Protein AF-A0A9W4WU85-F1 (afdb_monomer_lite)

Structure (mmCIF, N/CA/C/O backbone):
data_AF-A0A9W4WU85-F1
#
_entry.id   AF-A0A9W4WU85-F1
#
loop_
_atom_site.group_PDB
_atom_site.id
_atom_site.type_symbol
_atom_site.label_atom_id
_atom_site.label_alt_id
_atom_site.label_comp_id
_atom_site.label_asym_id
_atom_site.label_entity_id
_atom_site.label_seq_id
_atom_site.pdbx_PDB_ins_code
_atom_site.Cartn_x
_atom_site.Cartn_y
_atom_site.Cartn_z
_atom_site.occupancy
_atom_site.B_iso_or_equiv
_atom_site.auth_seq_id
_atom_site.auth_comp_id
_atom_site.auth_asym_id
_atom_site.auth_atom_id
_atom_site.pdbx_PDB_model_num
ATOM 1 N N . ALA A 1 1 ? 10.530 17.364 15.185 1.00 47.12 1 ALA A N 1
ATOM 2 C CA . ALA A 1 1 ? 10.092 16.018 14.759 1.00 47.12 1 ALA A CA 1
ATOM 3 C C . ALA A 1 1 ? 11.327 15.221 14.353 1.00 47.12 1 ALA A C 1
ATOM 5 O O . ALA A 1 1 ? 12.151 15.758 13.623 1.00 47.12 1 ALA A O 1
ATOM 6 N N . ASN A 1 2 ? 11.521 14.012 14.888 1.00 51.66 2 ASN A N 1
ATOM 7 C CA . ASN A 1 2 ? 12.749 13.235 14.684 1.00 51.66 2 ASN A CA 1
ATOM 8 C C . ASN A 1 2 ? 12.618 12.361 13.423 1.00 51.66 2 ASN A C 1
ATOM 10 O O . ASN A 1 2 ? 12.302 11.177 13.501 1.00 51.66 2 ASN A O 1
ATOM 14 N N . TYR A 1 3 ? 12.799 12.981 12.253 1.00 55.59 3 TYR A N 1
ATOM 15 C CA . TYR A 1 3 ? 12.661 12.345 10.934 1.00 55.59 3 TYR A CA 1
ATOM 16 C C . TYR A 1 3 ? 13.598 11.140 10.727 1.00 55.59 3 TYR A C 1
ATOM 18 O O . TYR A 1 3 ? 13.281 10.247 9.944 1.00 55.59 3 TYR A O 1
ATOM 26 N N . GLY A 1 4 ? 14.726 11.087 11.446 1.00 61.81 4 GLY A N 1
ATOM 27 C CA . GLY A 1 4 ? 15.722 10.020 11.310 1.00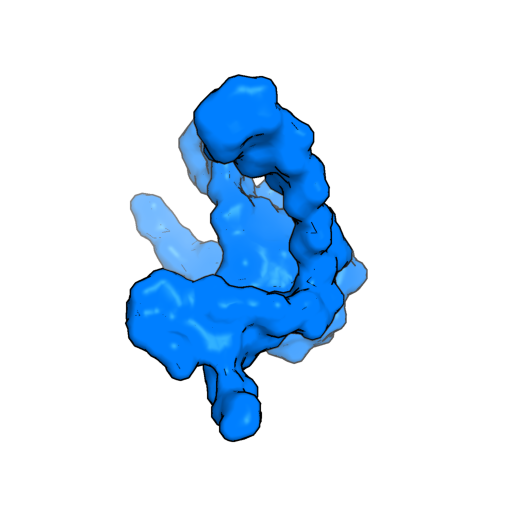 61.81 4 GLY A CA 1
ATOM 28 C C . GLY A 1 4 ? 15.213 8.640 11.729 1.00 61.81 4 GLY A C 1
ATOM 29 O O . GLY A 1 4 ? 15.499 7.661 11.047 1.00 61.81 4 GLY A O 1
ATOM 30 N N . ALA A 1 5 ? 14.411 8.561 12.796 1.00 63.44 5 ALA A N 1
ATOM 31 C CA . ALA A 1 5 ? 13.862 7.290 13.274 1.00 63.44 5 ALA A CA 1
ATOM 32 C C . ALA A 1 5 ? 12.857 6.696 12.271 1.00 63.44 5 ALA A C 1
ATOM 34 O O . ALA A 1 5 ? 12.966 5.533 11.900 1.00 63.44 5 ALA A O 1
ATOM 35 N N . PHE A 1 6 ? 11.954 7.528 11.738 1.00 65.56 6 PHE A N 1
ATOM 36 C CA . PHE A 1 6 ? 10.978 7.109 10.728 1.00 65.56 6 PHE A CA 1
ATOM 37 C C . PHE A 1 6 ? 11.646 6.575 9.453 1.00 65.56 6 PHE A C 1
ATOM 39 O O . PHE A 1 6 ? 11.281 5.507 8.967 1.00 65.56 6 PHE A O 1
ATOM 46 N N . LEU A 1 7 ? 12.644 7.290 8.920 1.00 67.62 7 LEU A N 1
ATOM 47 C CA . LEU A 1 7 ? 13.349 6.859 7.709 1.00 67.62 7 LEU A CA 1
ATOM 48 C C . LEU A 1 7 ? 14.117 5.553 7.927 1.00 67.62 7 LEU A C 1
ATOM 50 O O . LEU A 1 7 ? 14.147 4.707 7.036 1.00 67.62 7 LEU A O 1
ATOM 54 N N . GLN A 1 8 ? 14.706 5.365 9.108 1.00 68.69 8 GLN A N 1
ATOM 55 C CA . GLN A 1 8 ? 15.420 4.139 9.448 1.00 68.69 8 GLN A CA 1
ATOM 56 C C . GLN A 1 8 ? 14.475 2.936 9.565 1.00 68.69 8 GLN A C 1
ATOM 58 O O . GLN A 1 8 ? 14.786 1.861 9.045 1.00 68.69 8 GLN A O 1
ATOM 63 N N . ASP A 1 9 ? 13.318 3.120 10.200 1.00 66.75 9 ASP A N 1
ATOM 64 C CA . ASP A 1 9 ? 12.302 2.076 10.345 1.00 66.75 9 ASP A CA 1
ATOM 65 C C . ASP A 1 9 ? 11.670 1.712 8.996 1.00 66.75 9 ASP A C 1
ATOM 67 O O . ASP A 1 9 ? 11.525 0.530 8.678 1.00 66.75 9 ASP A O 1
ATOM 71 N N . LEU A 1 10 ? 11.393 2.716 8.158 1.00 68.12 10 LEU A N 1
ATOM 72 C CA . LEU A 1 10 ? 10.908 2.524 6.793 1.00 68.12 10 LEU A CA 1
ATOM 73 C C . LEU A 1 10 ? 11.931 1.770 5.931 1.00 68.12 10 LEU A C 1
ATOM 75 O O . LEU A 1 10 ? 11.575 0.818 5.238 1.00 68.12 10 LEU A O 1
ATOM 79 N N . TYR A 1 11 ? 13.209 2.153 6.004 1.00 69.31 11 TYR A N 1
ATOM 80 C CA . TYR A 1 11 ? 14.292 1.500 5.265 1.00 69.31 11 T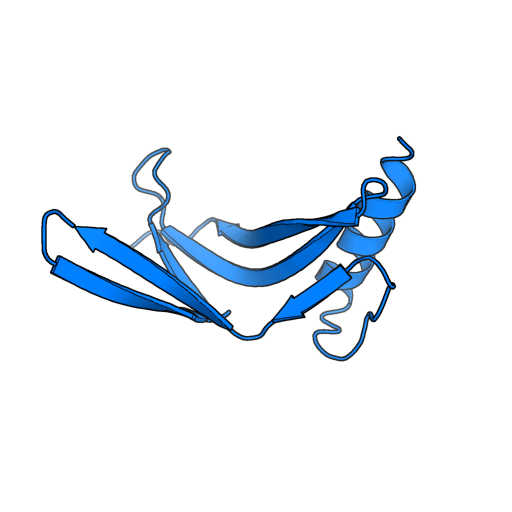YR A CA 1
ATOM 81 C C . TYR A 1 11 ? 14.445 0.029 5.667 1.00 69.31 11 TYR A C 1
ATOM 83 O O . TYR A 1 11 ? 14.540 -0.842 4.803 1.00 69.31 11 TYR A O 1
ATOM 91 N N . ARG A 1 12 ? 14.399 -0.269 6.973 1.00 65.00 12 ARG A N 1
ATOM 92 C CA . ARG A 1 12 ? 14.427 -1.649 7.483 1.00 65.00 12 ARG A CA 1
ATOM 93 C C . ARG A 1 12 ? 13.230 -2.454 6.992 1.00 65.00 12 ARG A C 1
ATOM 95 O O . ARG A 1 12 ? 13.421 -3.568 6.517 1.00 65.00 12 ARG A O 1
ATOM 102 N N . ALA A 1 13 ? 12.025 -1.895 7.056 1.00 63.50 13 ALA A N 1
ATOM 103 C CA . ALA A 1 13 ? 10.817 -2.602 6.649 1.00 63.50 13 ALA A CA 1
ATOM 104 C C . ALA A 1 13 ? 10.752 -2.879 5.139 1.00 63.50 13 ALA A C 1
ATOM 106 O O . ALA A 1 13 ? 10.311 -3.952 4.730 1.00 63.50 13 ALA A O 1
ATOM 107 N N . ILE A 1 14 ? 11.228 -1.945 4.310 1.00 64.44 14 ILE A N 1
ATOM 108 C CA . ILE A 1 14 ? 11.279 -2.117 2.851 1.00 64.44 14 ILE A CA 1
ATOM 109 C C . ILE A 1 14 ? 12.347 -3.143 2.447 1.00 64.44 14 ILE A C 1
ATOM 111 O O . ILE A 1 14 ? 12.096 -3.955 1.559 1.00 64.44 14 ILE A O 1
ATOM 115 N N . ILE A 1 15 ? 13.527 -3.123 3.076 1.00 63.19 15 ILE A N 1
ATOM 116 C CA . ILE A 1 15 ? 14.648 -4.001 2.694 1.00 63.19 15 ILE A CA 1
ATOM 117 C C . ILE A 1 15 ? 14.487 -5.421 3.209 1.00 63.19 15 ILE A C 1
ATOM 119 O O . ILE A 1 15 ? 14.863 -6.363 2.517 1.00 63.19 15 ILE A O 1
ATOM 123 N N . LEU A 1 16 ? 13.955 -5.589 4.417 1.00 58.47 16 LEU A N 1
ATOM 124 C CA . LEU A 1 16 ? 13.867 -6.910 5.032 1.00 58.47 16 LEU A CA 1
ATOM 125 C C . LEU A 1 16 ? 12.725 -7.761 4.456 1.00 58.47 16 LEU A C 1
ATOM 127 O O . LEU A 1 16 ? 12.580 -8.902 4.881 1.00 58.47 16 LEU A O 1
ATOM 131 N N . ASP A 1 17 ? 11.915 -7.218 3.529 1.00 56.28 17 ASP A N 1
ATOM 132 C CA . ASP A 1 17 ? 10.686 -7.826 2.977 1.00 56.28 17 ASP A CA 1
ATOM 133 C C . ASP A 1 17 ? 9.825 -8.495 4.064 1.00 56.28 17 ASP A C 1
ATOM 135 O O . ASP A 1 17 ? 9.084 -9.453 3.835 1.00 56.28 17 ASP A O 1
ATOM 139 N N . SER A 1 18 ? 9.924 -7.984 5.295 1.00 53.31 18 SER A N 1
ATOM 140 C CA . SER A 1 18 ? 9.240 -8.508 6.465 1.00 53.31 18 SER A CA 1
ATOM 141 C C . SER A 1 18 ? 7.825 -7.946 6.464 1.00 53.31 18 SER A C 1
ATOM 143 O O . SER A 1 18 ? 7.416 -7.194 7.349 1.00 53.31 18 SER A O 1
ATOM 145 N N . LYS A 1 19 ? 7.065 -8.300 5.420 1.00 51.12 19 LYS A N 1
ATOM 146 C CA . LYS A 1 19 ? 5.616 -8.073 5.332 1.00 51.12 19 LYS A CA 1
ATOM 147 C C . LYS A 1 19 ? 4.902 -8.671 6.543 1.00 51.12 19 LYS A C 1
ATOM 149 O O . LYS A 1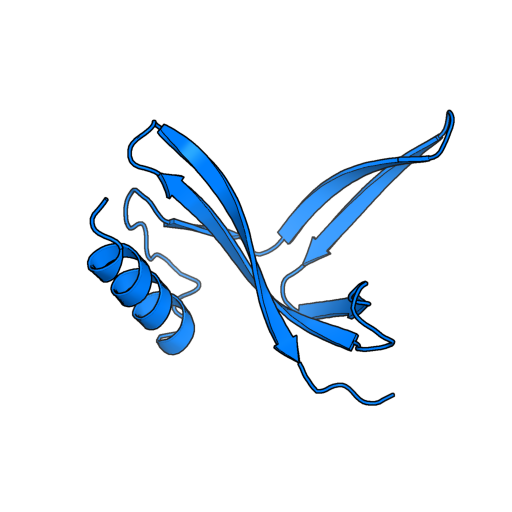 19 ? 3.848 -8.191 6.945 1.00 51.12 19 LYS A O 1
ATOM 154 N N . ALA A 1 20 ? 5.509 -9.693 7.143 1.00 47.88 20 ALA A N 1
ATOM 155 C CA . ALA A 1 20 ? 5.199 -10.146 8.480 1.00 47.88 20 ALA A CA 1
ATOM 156 C C . ALA A 1 20 ? 5.910 -9.250 9.511 1.00 47.88 20 ALA A C 1
ATOM 158 O O . ALA A 1 20 ? 7.100 -9.399 9.775 1.00 47.88 20 ALA A O 1
ATOM 159 N N . THR A 1 21 ? 5.139 -8.381 10.159 1.00 47.00 21 THR A N 1
ATOM 160 C CA . THR A 1 21 ? 5.380 -8.075 11.577 1.00 47.00 21 THR A CA 1
ATOM 161 C C . THR A 1 21 ? 6.562 -7.151 11.884 1.00 47.00 21 THR A C 1
ATOM 163 O O . THR A 1 21 ? 7.328 -7.401 12.811 1.00 47.00 21 THR A O 1
ATOM 166 N N . ILE A 1 22 ? 6.659 -5.999 11.223 1.00 50.16 22 ILE A N 1
ATOM 167 C CA . ILE A 1 22 ? 7.172 -4.824 11.941 1.00 50.16 22 ILE A CA 1
ATOM 168 C C . ILE A 1 22 ? 5.956 -4.064 12.459 1.00 50.16 22 ILE A C 1
ATOM 170 O O . ILE A 1 22 ? 5.531 -3.076 11.880 1.00 50.16 22 ILE A O 1
ATOM 174 N N . LEU A 1 23 ? 5.400 -4.553 13.573 1.00 51.31 23 LEU A N 1
ATOM 175 C CA . LEU A 1 23 ? 4.606 -3.752 14.512 1.00 51.31 23 LEU A CA 1
ATOM 176 C C . LEU A 1 23 ? 5.574 -2.815 15.245 1.00 51.31 23 LEU A C 1
ATOM 178 O O . LEU A 1 23 ? 5.758 -2.874 16.461 1.00 51.31 23 LEU A O 1
ATOM 182 N N . ASN A 1 24 ? 6.256 -1.955 14.494 1.00 55.66 24 ASN A N 1
ATOM 183 C CA . ASN A 1 24 ? 6.673 -0.716 15.113 1.00 55.66 24 ASN A CA 1
ATOM 184 C C . ASN A 1 24 ? 5.357 0.011 15.387 1.00 55.66 24 ASN A C 1
ATOM 186 O O . ASN A 1 24 ? 4.526 0.074 14.487 1.00 55.66 24 ASN A O 1
ATOM 190 N N . LYS A 1 25 ? 5.108 0.480 16.615 1.00 60.50 25 LYS A N 1
ATOM 191 C CA . LYS A 1 25 ? 3.786 1.014 17.020 1.00 60.50 25 LYS A CA 1
ATOM 192 C C . LYS A 1 25 ? 3.258 2.113 16.090 1.00 60.50 25 LYS A C 1
ATOM 194 O O . LYS A 1 25 ? 2.080 2.427 16.119 1.00 60.50 25 LYS A O 1
ATOM 199 N N . ASN A 1 26 ? 4.143 2.657 15.262 1.00 71.38 26 ASN A N 1
ATOM 200 C CA . ASN A 1 26 ? 3.876 3.726 14.334 1.00 71.38 26 ASN A CA 1
ATOM 201 C C . ASN A 1 26 ? 3.848 3.275 12.862 1.00 71.38 26 ASN A C 1
ATOM 203 O O . ASN A 1 26 ? 3.681 4.149 12.030 1.00 71.38 26 ASN A O 1
ATOM 207 N N . LEU A 1 27 ? 4.039 1.998 12.497 1.00 76.56 27 LEU A N 1
ATOM 208 C CA . LEU A 1 27 ? 4.015 1.513 11.104 1.00 76.56 27 LEU A CA 1
ATOM 209 C C . LEU A 1 27 ? 3.232 0.200 10.979 1.00 76.56 27 LEU A C 1
ATOM 211 O O . LEU A 1 27 ? 3.578 -0.799 11.602 1.00 76.56 27 LEU A O 1
ATOM 215 N N . GLU A 1 28 ? 2.221 0.182 10.116 1.00 78.31 28 GLU A N 1
ATOM 216 C CA . GLU A 1 28 ? 1.383 -0.994 9.859 1.00 78.31 28 GLU A CA 1
ATOM 217 C C . GLU A 1 28 ? 1.340 -1.311 8.365 1.00 78.31 28 GLU A C 1
ATOM 219 O O . GLU A 1 28 ? 1.043 -0.435 7.557 1.00 78.31 28 GLU A O 1
ATOM 224 N N . PHE A 1 29 ? 1.616 -2.561 7.987 1.00 81.44 29 PHE A N 1
ATOM 225 C CA . PHE A 1 29 ? 1.649 -3.001 6.590 1.00 81.44 29 PHE A CA 1
ATOM 226 C C . PHE A 1 29 ? 0.378 -3.746 6.195 1.00 81.44 29 PHE A C 1
ATOM 228 O O . PHE A 1 29 ? -0.146 -4.563 6.950 1.00 81.44 29 PHE A O 1
ATOM 235 N N . TYR A 1 30 ? -0.069 -3.513 4.963 1.00 83.75 30 TYR A N 1
ATOM 236 C CA . TYR A 1 30 ? -1.303 -4.069 4.426 1.00 83.75 30 TYR A CA 1
ATOM 237 C C . TYR A 1 30 ? -1.060 -4.737 3.071 1.00 83.75 30 TYR A C 1
ATOM 239 O O . TYR A 1 30 ? -0.329 -4.229 2.220 1.00 83.75 30 TYR A O 1
ATOM 247 N N . GLY A 1 31 ? -1.716 -5.877 2.841 1.00 83.25 31 GLY A N 1
ATOM 248 C CA . GLY A 1 31 ? -1.707 -6.539 1.531 1.00 83.25 31 GLY A CA 1
ATOM 249 C C . GLY A 1 31 ? -2.603 -5.849 0.497 1.00 83.25 31 GLY A C 1
ATOM 250 O O . GLY A 1 31 ? -2.395 -6.004 -0.705 1.00 83.25 31 GLY A O 1
ATOM 251 N N . SER A 1 32 ? -3.596 -5.081 0.956 1.00 88.50 32 SER A N 1
ATOM 252 C CA . SER A 1 32 ? -4.525 -4.346 0.098 1.00 88.50 32 SER A CA 1
ATOM 253 C C . SER A 1 32 ? -5.188 -3.185 0.830 1.00 88.50 32 SER A C 1
ATOM 255 O O . SER A 1 32 ? -5.397 -3.278 2.038 1.00 88.50 32 SER A O 1
ATOM 257 N N . ILE A 1 33 ? -5.625 -2.173 0.085 1.00 88.12 33 ILE A N 1
ATOM 258 C CA . ILE A 1 33 ? -6.472 -1.077 0.567 1.00 88.12 33 ILE A CA 1
ATOM 259 C C . ILE A 1 33 ? -7.706 -0.939 -0.323 1.00 88.12 33 ILE A C 1
ATOM 261 O O . ILE A 1 33 ? -7.626 -1.092 -1.541 1.00 88.12 33 ILE A O 1
ATOM 265 N N . ALA A 1 34 ? -8.859 -0.670 0.287 1.00 89.06 34 ALA A N 1
ATOM 266 C CA . ALA A 1 34 ? -10.101 -0.405 -0.424 1.00 89.06 34 ALA A CA 1
ATOM 267 C C . ALA A 1 34 ? -10.497 1.060 -0.230 1.00 89.06 34 ALA A C 1
ATOM 269 O O . ALA A 1 34 ? -10.668 1.512 0.898 1.00 89.06 34 ALA A O 1
ATOM 270 N N . ASN A 1 35 ? -10.666 1.778 -1.335 1.00 82.12 35 ASN A N 1
ATOM 271 C CA . ASN A 1 35 ? -11.119 3.158 -1.368 1.00 82.12 35 ASN A CA 1
ATOM 272 C C . ASN A 1 35 ? -12.470 3.250 -2.071 1.00 82.12 35 ASN A C 1
ATOM 274 O O . ASN A 1 35 ? -12.761 2.520 -3.020 1.00 82.12 35 ASN A O 1
ATOM 278 N N . THR A 1 36 ? -13.296 4.179 -1.607 1.00 87.88 36 THR A N 1
ATOM 279 C CA . THR A 1 36 ? -14.533 4.539 -2.295 1.00 87.88 36 THR A CA 1
ATOM 280 C C . THR A 1 36 ? -14.267 5.785 -3.129 1.00 87.88 36 THR A C 1
ATOM 282 O O . THR A 1 36 ? -13.912 6.825 -2.585 1.00 87.88 36 THR A O 1
ATOM 285 N N . VAL A 1 37 ? -14.413 5.669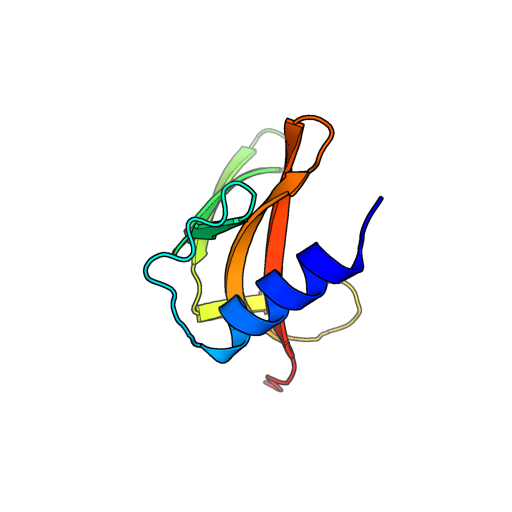 -4.445 1.00 84.81 37 VAL A N 1
ATOM 286 C CA . VAL A 1 37 ? -14.243 6.761 -5.405 1.00 84.81 37 VAL A CA 1
ATOM 287 C C . VAL A 1 37 ? -15.623 7.274 -5.796 1.00 84.81 37 VAL A C 1
ATOM 289 O O . VAL A 1 37 ? -16.469 6.512 -6.271 1.00 84.81 37 VAL A O 1
ATOM 292 N N . LEU A 1 38 ? -15.848 8.569 -5.590 1.00 86.38 38 LEU A N 1
ATOM 293 C CA . LEU A 1 38 ? -17.065 9.258 -6.008 1.00 86.38 38 LEU A CA 1
ATOM 294 C C . LEU A 1 38 ? -16.843 9.848 -7.403 1.00 86.38 38 LEU A C 1
ATOM 296 O O . LEU A 1 38 ? -15.934 10.653 -7.597 1.00 86.38 38 LEU A O 1
ATOM 300 N N . LYS 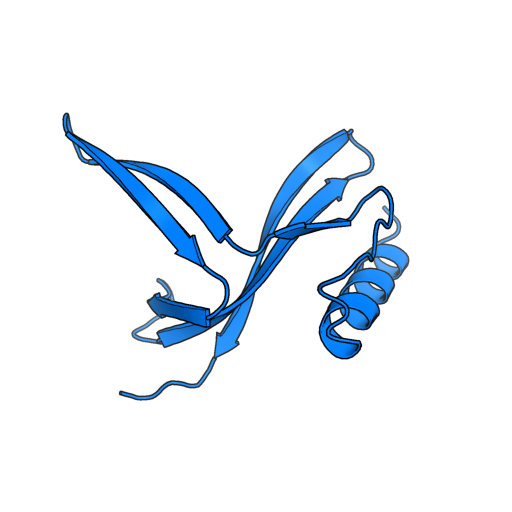A 1 39 ? -17.667 9.451 -8.378 1.00 83.12 39 LYS A N 1
ATOM 301 C CA . LYS A 1 39 ? -17.643 9.997 -9.743 1.00 83.12 39 LYS A CA 1
ATOM 302 C C . LYS A 1 39 ? -19.037 10.507 -10.100 1.00 83.12 39 LYS A C 1
ATOM 304 O O . LYS A 1 39 ? -19.915 9.739 -10.489 1.00 83.12 39 LYS A O 1
ATOM 309 N N . GLY A 1 40 ? -19.259 11.811 -9.926 1.00 86.56 40 GLY A N 1
ATOM 310 C CA . GLY A 1 40 ? -20.605 12.388 -9.985 1.00 86.56 40 GLY A CA 1
ATOM 311 C C . GLY A 1 40 ? -21.509 11.758 -8.918 1.00 86.56 40 GLY A C 1
ATOM 312 O O . GLY A 1 40 ? -21.128 11.702 -7.753 1.00 86.56 40 GLY A O 1
ATOM 313 N N . ASN A 1 41 ? -22.665 11.221 -9.324 1.00 86.25 41 ASN A N 1
ATOM 314 C CA . ASN A 1 41 ? -23.592 10.512 -8.428 1.00 86.25 41 ASN A CA 1
ATOM 315 C C . ASN A 1 41 ? -23.303 9.003 -8.299 1.00 86.25 41 ASN A C 1
ATOM 317 O O . ASN A 1 41 ? -24.081 8.283 -7.673 1.00 86.25 41 ASN A O 1
ATOM 321 N N . GLN A 1 42 ? -22.227 8.497 -8.909 1.00 84.25 42 GLN A N 1
ATOM 322 C CA . GLN A 1 42 ? -21.871 7.079 -8.856 1.00 84.25 42 GLN A CA 1
ATOM 323 C C . GLN A 1 42 ? -20.797 6.815 -7.799 1.00 84.25 42 GLN A C 1
ATOM 325 O O . GLN A 1 42 ? -19.815 7.550 -7.672 1.00 84.25 42 GLN A O 1
ATOM 330 N N . VAL A 1 43 ? -20.993 5.727 -7.052 1.00 87.81 43 VAL A N 1
ATOM 331 C CA . VAL A 1 43 ? -20.077 5.245 -6.018 1.00 87.81 43 VAL A CA 1
ATOM 332 C C . VAL A 1 43 ? -19.344 4.020 -6.554 1.00 87.81 43 VAL A C 1
ATOM 334 O O . VAL A 1 43 ? -19.960 2.983 -6.799 1.00 87.81 43 VAL A O 1
ATOM 337 N N . HIS A 1 44 ? -18.026 4.122 -6.706 1.00 85.12 44 HIS A N 1
ATOM 338 C CA . HIS A 1 44 ? -17.172 3.014 -7.125 1.00 85.12 44 HIS A CA 1
ATOM 339 C C . HIS A 1 44 ? -16.298 2.554 -5.962 1.00 85.12 44 HIS A C 1
ATOM 341 O O . HIS A 1 44 ? -15.737 3.367 -5.234 1.00 85.12 44 HIS A O 1
ATOM 347 N N . ARG A 1 45 ? -16.147 1.240 -5.789 1.00 87.06 45 ARG A N 1
ATOM 348 C CA . ARG A 1 45 ? -15.186 0.671 -4.838 1.00 87.06 45 ARG A CA 1
ATOM 349 C C . ARG A 1 45 ? -13.944 0.239 -5.602 1.00 87.06 45 ARG A C 1
ATOM 351 O O . ARG A 1 45 ? -14.019 -0.670 -6.423 1.00 87.06 45 ARG A O 1
ATOM 358 N N . LEU A 1 46 ? -12.821 0.886 -5.323 1.00 87.06 46 LEU A N 1
ATOM 359 C CA . LEU A 1 46 ? -11.517 0.534 -5.866 1.00 87.06 46 LEU A CA 1
ATOM 360 C C . LEU A 1 46 ? -10.732 -0.206 -4.788 1.00 87.06 46 LEU A C 1
ATOM 362 O O . LEU A 1 46 ? -10.510 0.336 -3.708 1.00 87.06 46 LEU A O 1
ATOM 366 N N . LYS A 1 47 ? -10.298 -1.432 -5.072 1.00 90.38 47 LYS A N 1
ATOM 367 C CA . LYS A 1 47 ? -9.400 -2.176 -4.190 1.00 90.38 47 LYS A CA 1
ATOM 368 C C . LYS A 1 47 ? -8.050 -2.330 -4.874 1.00 90.38 47 LYS A C 1
ATOM 370 O O . LYS A 1 47 ? -7.991 -2.918 -5.946 1.00 90.38 47 LYS A O 1
ATOM 375 N N . LEU A 1 48 ? -7.007 -1.808 -4.240 1.00 90.06 48 LEU A N 1
ATOM 376 C CA . LEU A 1 48 ? -5.624 -1.891 -4.701 1.00 90.06 48 LEU A CA 1
ATOM 377 C C . LEU A 1 48 ? -4.866 -2.894 -3.838 1.00 90.06 48 LEU A C 1
ATOM 379 O O . LEU A 1 48 ? -4.967 -2.857 -2.608 1.00 90.06 48 LEU A O 1
ATOM 383 N N . HIS A 1 49 ? -4.098 -3.767 -4.470 1.00 91.00 49 HIS A N 1
ATOM 384 C CA . HIS A 1 49 ? -3.255 -4.767 -3.830 1.00 91.00 49 HIS A CA 1
ATOM 385 C C . HIS A 1 49 ? -1.779 -4.439 -4.041 1.00 91.00 49 HIS A C 1
ATOM 387 O O . HIS A 1 49 ? -1.376 -3.858 -5.051 1.00 91.00 49 HIS A O 1
ATOM 393 N N . ALA A 1 50 ? -0.943 -4.870 -3.098 1.00 87.25 50 ALA A N 1
ATOM 394 C CA . ALA A 1 50 ? 0.484 -4.959 -3.368 1.00 87.25 50 ALA A CA 1
ATOM 395 C C . ALA A 1 50 ? 0.706 -5.925 -4.548 1.00 87.25 50 ALA A C 1
ATOM 397 O O . ALA A 1 50 ? 0.295 -7.082 -4.498 1.00 87.25 50 ALA A O 1
ATOM 398 N N . GLY A 1 51 ? 1.355 -5.443 -5.606 1.00 87.88 51 GLY A N 1
ATOM 399 C CA . GLY A 1 51 ? 1.541 -6.145 -6.874 1.00 87.88 51 GLY A CA 1
ATOM 400 C C . GLY A 1 51 ? 0.780 -5.528 -8.048 1.00 87.88 51 GLY A C 1
ATOM 401 O O . GLY A 1 51 ? 1.209 -5.732 -9.185 1.00 87.88 51 GLY A O 1
ATOM 402 N N . ASP A 1 52 ? -0.268 -4.740 -7.791 1.00 89.88 52 ASP A N 1
ATOM 403 C CA . ASP A 1 52 ? -1.032 -4.073 -8.848 1.00 89.88 52 ASP A CA 1
ATOM 404 C C . ASP A 1 52 ? -0.170 -3.031 -9.576 1.00 89.88 52 ASP A C 1
ATOM 406 O O . ASP A 1 52 ? 0.735 -2.419 -8.996 1.00 89.88 52 ASP A O 1
ATOM 410 N N . ILE A 1 53 ? -0.449 -2.841 -10.867 1.00 90.12 53 ILE A N 1
ATOM 411 C CA . ILE A 1 53 ? 0.159 -1.797 -11.695 1.00 90.12 53 ILE A CA 1
ATOM 412 C C . ILE A 1 53 ? -0.800 -0.612 -11.722 1.00 90.12 53 ILE A C 1
ATOM 414 O O . ILE A 1 53 ? -1.968 -0.770 -12.072 1.00 90.12 53 ILE A O 1
ATOM 418 N N . VAL A 1 54 ? -0.297 0.564 -11.364 1.00 87.12 54 VAL A N 1
ATOM 419 C CA . VAL A 1 54 ? -1.048 1.820 -11.381 1.00 87.12 54 VAL A CA 1
ATOM 420 C C . VAL A 1 54 ? -0.368 2.833 -12.291 1.00 87.12 54 VAL A C 1
ATOM 422 O O . VAL A 1 54 ? 0.848 2.794 -12.480 1.00 87.12 54 VAL A O 1
ATOM 425 N N . GLU A 1 55 ? -1.166 3.731 -12.850 1.00 87.06 55 GLU A N 1
ATOM 426 C CA . GLU A 1 55 ? -0.693 4.914 -13.563 1.00 87.06 55 GLU A CA 1
ATOM 427 C C . GLU A 1 55 ? -0.509 6.062 -12.566 1.00 87.06 55 GLU A C 1
ATOM 429 O O . GLU A 1 55 ? -1.345 6.257 -11.680 1.00 87.06 55 GLU A O 1
ATOM 434 N N . LEU A 1 56 ? 0.602 6.787 -12.681 1.00 81.88 56 LEU A N 1
ATOM 435 C CA . LEU A 1 56 ? 0.897 7.959 -11.859 1.00 81.88 56 LEU A CA 1
ATOM 436 C C . LEU A 1 56 ? 0.548 9.236 -12.636 1.00 81.88 56 LEU A C 1
ATOM 438 O O . LEU A 1 56 ? 0.777 9.306 -13.838 1.00 81.88 56 LEU A O 1
ATOM 442 N N . GLU A 1 57 ? 0.013 10.255 -11.956 1.00 76.69 57 GLU A N 1
ATOM 443 C CA . GLU A 1 57 ? -0.404 11.515 -12.603 1.00 76.69 57 GLU A CA 1
ATOM 444 C C . GLU A 1 57 ? 0.769 12.315 -13.210 1.00 76.69 57 GLU A C 1
ATOM 446 O O . GLU A 1 57 ? 0.566 13.084 -14.148 1.00 76.69 57 GLU A O 1
ATOM 451 N N . GLU A 1 58 ? 2.004 12.129 -12.729 1.00 67.38 58 GLU A N 1
ATOM 452 C CA . GLU A 1 58 ? 3.193 12.884 -13.166 1.00 67.38 58 GLU A CA 1
ATOM 453 C C . GLU A 1 58 ? 3.840 12.328 -14.456 1.00 67.38 58 GLU A C 1
ATOM 455 O O . GLU A 1 58 ? 5.037 12.041 -14.516 1.00 67.38 58 GLU A O 1
ATOM 460 N N . GLY A 1 59 ? 3.038 12.206 -15.517 1.00 57.28 59 GLY A N 1
ATOM 461 C CA . GLY A 1 59 ? 3.454 11.690 -16.825 1.00 57.28 59 GLY A CA 1
ATOM 462 C C . GLY A 1 59 ? 3.181 10.195 -16.969 1.00 57.28 59 GLY A C 1
ATOM 463 O O . GLY A 1 59 ? 3.088 9.492 -15.975 1.00 57.28 59 GLY A O 1
ATOM 464 N N . ILE A 1 60 ? 3.025 9.722 -18.213 1.00 61.53 60 ILE A N 1
ATOM 465 C CA . ILE A 1 60 ? 2.627 8.346 -18.581 1.00 61.53 60 ILE A CA 1
ATOM 466 C C . ILE A 1 60 ? 3.656 7.333 -18.046 1.00 61.53 60 ILE A C 1
ATOM 468 O O . ILE A 1 60 ? 4.549 6.865 -18.754 1.00 61.53 60 ILE A O 1
ATOM 472 N N . ALA A 1 61 ? 3.565 7.038 -16.757 1.00 74.94 61 ALA A N 1
ATOM 473 C CA . ALA A 1 61 ? 4.501 6.238 -16.001 1.00 74.94 61 ALA A CA 1
ATOM 474 C C . ALA A 1 61 ? 3.689 5.242 -15.186 1.00 74.94 61 ALA A C 1
ATOM 476 O O . ALA A 1 61 ? 2.918 5.595 -14.291 1.00 74.94 61 ALA A O 1
ATOM 477 N N . TYR A 1 62 ? 3.884 3.970 -15.515 1.00 85.00 62 TYR A N 1
ATOM 478 C CA . TYR A 1 62 ? 3.300 2.872 -14.773 1.00 85.00 62 TYR A CA 1
ATOM 479 C C . TYR A 1 62 ? 4.253 2.439 -13.670 1.00 85.00 62 TYR A C 1
ATOM 481 O O . TYR A 1 62 ? 5.467 2.289 -13.871 1.00 85.00 62 TYR A O 1
ATOM 489 N N . ALA A 1 63 ? 3.687 2.192 -12.497 1.00 86.88 63 ALA A N 1
ATOM 490 C CA . ALA A 1 63 ? 4.435 1.713 -11.356 1.00 86.88 63 ALA A CA 1
ATOM 491 C C . ALA A 1 63 ? 3.733 0.517 -10.723 1.00 86.88 63 ALA A C 1
ATOM 493 O O . ALA A 1 63 ? 2.506 0.454 -10.644 1.00 86.88 63 ALA A O 1
ATOM 494 N N . ARG A 1 64 ? 4.526 -0.449 -10.256 1.00 89.62 64 ARG A N 1
ATOM 495 C CA . ARG A 1 64 ? 3.997 -1.572 -9.478 1.00 89.62 64 ARG A CA 1
ATOM 496 C C . ARG A 1 64 ? 3.970 -1.194 -8.005 1.00 89.62 64 ARG A C 1
ATOM 498 O O . ARG A 1 64 ? 5.016 -0.823 -7.460 1.00 89.62 64 ARG A O 1
ATOM 505 N N . ILE A 1 65 ? 2.824 -1.362 -7.350 1.00 89.19 65 ILE A N 1
ATOM 506 C CA . ILE A 1 65 ? 2.714 -1.233 -5.894 1.00 89.19 65 ILE A CA 1
ATOM 507 C C . ILE A 1 65 ? 3.561 -2.337 -5.260 1.00 89.19 65 ILE A C 1
ATOM 509 O O . ILE A 1 65 ? 3.316 -3.523 -5.469 1.00 89.19 65 ILE A O 1
ATOM 513 N N . LYS A 1 66 ? 4.576 -1.964 -4.487 1.00 86.81 66 LYS A N 1
ATOM 514 C CA . LYS A 1 66 ? 5.426 -2.910 -3.754 1.00 86.81 66 LYS A CA 1
ATOM 515 C C . LYS A 1 66 ? 4.909 -3.139 -2.341 1.00 86.81 66 LYS A C 1
ATOM 517 O O . LYS A 1 66 ? 4.814 -4.292 -1.923 1.00 86.81 66 LYS A O 1
ATOM 522 N N . SER A 1 67 ? 4.529 -2.058 -1.665 1.00 83.94 67 SER A N 1
ATOM 523 C CA . SER A 1 67 ? 4.029 -2.095 -0.292 1.00 83.94 67 SER A CA 1
ATOM 524 C C . SER A 1 67 ? 2.979 -1.018 -0.064 1.00 83.94 67 SER A C 1
ATOM 526 O O . SER A 1 67 ? 3.050 0.066 -0.645 1.00 83.94 67 SER A O 1
ATOM 528 N N . ILE A 1 68 ? 2.033 -1.323 0.819 1.00 86.81 68 ILE A N 1
ATOM 529 C CA . ILE A 1 68 ? 1.027 -0.395 1.332 1.00 86.81 68 ILE A CA 1
ATOM 530 C C . ILE A 1 68 ? 1.216 -0.367 2.841 1.00 86.81 68 ILE A C 1
ATOM 532 O O . ILE A 1 68 ? 1.270 -1.429 3.467 1.00 86.81 68 ILE A O 1
ATOM 536 N N . PHE A 1 69 ? 1.342 0.820 3.422 1.00 85.12 69 PHE A N 1
ATOM 537 C CA . PHE A 1 69 ? 1.524 0.941 4.862 1.00 85.12 69 PHE A CA 1
ATOM 538 C C . PHE A 1 69 ? 0.925 2.225 5.416 1.00 85.12 69 PHE A C 1
ATOM 540 O O . PHE A 1 69 ? 0.790 3.223 4.708 1.00 85.12 69 PHE A O 1
ATOM 547 N N . TRP A 1 70 ? 0.549 2.187 6.686 1.00 84.38 70 TRP A N 1
ATOM 548 C CA . TRP A 1 70 ? 0.080 3.339 7.443 1.00 84.38 70 TRP A CA 1
ATOM 549 C C . TRP A 1 70 ? 1.117 3.729 8.483 1.00 84.38 70 TRP A C 1
ATOM 551 O O . TRP A 1 70 ? 1.751 2.861 9.076 1.00 84.38 70 TRP A O 1
ATOM 561 N N . HIS A 1 71 ? 1.275 5.031 8.705 1.00 81.25 71 HIS A N 1
ATOM 562 C CA . HIS A 1 71 ? 2.132 5.586 9.742 1.00 81.25 71 HIS A CA 1
ATOM 563 C C . HIS A 1 71 ? 1.315 6.418 10.724 1.00 81.25 71 HIS A C 1
ATOM 565 O O . HIS A 1 71 ? 0.679 7.388 10.312 1.00 81.25 71 HIS A O 1
ATOM 571 N N . GLN A 1 72 ? 1.371 6.075 12.012 1.00 82.62 72 GLN A N 1
ATOM 572 C CA . GLN A 1 72 ? 0.855 6.929 13.079 1.00 82.62 72 GLN A CA 1
ATOM 573 C C . GLN A 1 72 ? 1.915 7.959 13.480 1.00 82.62 72 GLN A C 1
ATOM 575 O O . GLN A 1 72 ? 2.918 7.621 14.109 1.00 82.62 72 GLN A O 1
ATOM 580 N N . ALA A 1 73 ? 1.701 9.222 13.127 1.00 75.19 73 ALA A N 1
ATOM 581 C CA . ALA A 1 73 ? 2.602 10.291 13.529 1.00 75.19 73 ALA A CA 1
ATOM 582 C C . ALA A 1 73 ? 2.428 10.644 15.016 1.00 75.19 73 ALA A C 1
ATOM 584 O O . ALA A 1 73 ? 1.428 10.322 15.657 1.00 75.19 73 ALA A O 1
ATOM 585 N N . ASN A 1 74 ? 3.381 11.404 15.560 1.00 77.06 74 ASN A N 1
ATOM 586 C CA . ASN A 1 74 ? 3.382 11.827 16.968 1.00 77.06 74 ASN A CA 1
ATOM 587 C C . ASN A 1 74 ? 2.154 12.668 17.380 1.00 77.06 74 ASN A C 1
ATOM 589 O O . ASN A 1 74 ? 1.940 12.899 18.565 1.00 77.06 74 ASN A O 1
ATOM 593 N N . ASN A 1 75 ? 1.363 13.148 16.418 1.00 81.75 75 ASN A N 1
ATOM 594 C CA . ASN A 1 75 ? 0.094 13.848 16.638 1.00 81.75 75 ASN A CA 1
ATOM 595 C C . ASN A 1 75 ? -1.121 12.894 16.666 1.00 81.75 75 ASN A C 1
ATOM 597 O O . ASN A 1 75 ? -2.256 13.358 16.596 1.00 81.75 75 ASN A O 1
ATOM 601 N N . SER A 1 76 ? -0.895 11.578 16.746 1.00 78.62 76 SER A N 1
ATOM 602 C CA . SER A 1 76 ? -1.907 10.512 16.676 1.00 78.62 76 SER A CA 1
ATOM 603 C C . SER A 1 76 ? -2.664 10.406 15.345 1.00 78.62 76 SER A C 1
ATOM 605 O O . SER A 1 76 ? -3.586 9.596 15.247 1.00 78.62 76 SER A O 1
ATOM 607 N N . GLN A 1 77 ? -2.289 11.178 14.318 1.00 80.12 77 GLN A N 1
ATOM 608 C CA . GLN A 1 77 ? -2.873 11.062 12.983 1.00 80.12 77 GLN A CA 1
ATOM 609 C C . GLN A 1 77 ? -2.217 9.921 12.208 1.00 80.12 77 GLN A C 1
ATOM 611 O O . GLN A 1 77 ? -1.006 9.717 12.292 1.00 80.12 77 GLN A O 1
ATOM 616 N N . TYR A 1 78 ? -3.030 9.208 11.432 1.00 81.62 78 TYR A N 1
ATOM 617 C CA . TYR A 1 78 ? -2.582 8.134 10.557 1.00 81.62 78 TYR A CA 1
ATOM 618 C C . TYR A 1 78 ? -2.468 8.634 9.122 1.00 81.62 78 TYR A C 1
ATOM 620 O O . TYR A 1 78 ? -3.394 9.250 8.593 1.00 81.62 78 TYR A O 1
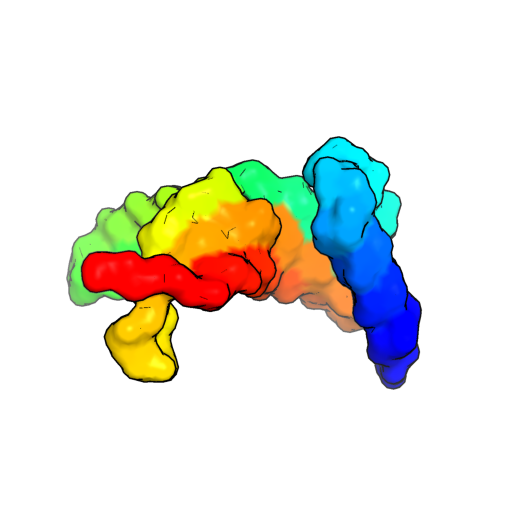ATOM 628 N N . TYR A 1 79 ? -1.344 8.327 8.488 1.00 80.44 79 TYR A N 1
ATOM 629 C CA . TYR A 1 79 ? -1.078 8.646 7.092 1.00 80.44 79 TYR A CA 1
ATOM 630 C C . TYR A 1 79 ? -0.855 7.355 6.312 1.00 80.44 79 TYR A C 1
ATOM 632 O O . TYR A 1 79 ? -0.017 6.539 6.694 1.00 80.44 79 TYR A O 1
ATOM 640 N N . GLY A 1 80 ? -1.604 7.167 5.227 1.00 82.94 80 GLY A N 1
ATOM 641 C CA . GLY A 1 80 ? -1.438 6.035 4.320 1.00 82.94 80 GLY A CA 1
ATOM 642 C C . GLY A 1 80 ? -0.428 6.343 3.219 1.00 82.94 80 GLY A C 1
ATOM 643 O O . GLY A 1 80 ? -0.476 7.411 2.610 1.00 82.94 80 GLY A O 1
ATOM 644 N N . TYR A 1 81 ? 0.457 5.392 2.940 1.00 81.62 81 TYR A N 1
ATOM 645 C CA . TYR A 1 81 ? 1.494 5.508 1.924 1.00 81.62 81 TYR A CA 1
ATOM 646 C C . TYR A 1 81 ? 1.522 4.281 1.017 1.00 81.62 81 TYR A C 1
ATOM 648 O O . TYR A 1 81 ? 1.267 3.147 1.435 1.00 81.62 81 TYR A O 1
ATOM 656 N N . PHE A 1 82 ? 1.910 4.528 -0.230 1.00 83.12 82 PHE A N 1
ATOM 657 C CA . PHE A 1 82 ? 2.238 3.505 -1.209 1.00 83.12 82 PHE A CA 1
ATOM 658 C C . PHE A 1 82 ? 3.723 3.605 -1.545 1.00 83.12 82 PHE A C 1
ATOM 660 O O . PHE A 1 82 ? 4.230 4.685 -1.848 1.00 83.12 82 PHE A O 1
ATOM 667 N N . PHE A 1 83 ? 4.416 2.472 -1.509 1.00 83.81 83 PHE A N 1
ATOM 668 C CA . PHE A 1 83 ? 5.768 2.355 -2.037 1.00 83.81 83 PHE A CA 1
ATOM 669 C C . PHE A 1 83 ? 5.708 1.702 -3.415 1.00 83.81 83 PHE A C 1
ATOM 671 O O . PHE A 1 83 ? 5.117 0.628 -3.570 1.00 83.81 83 PHE A O 1
ATOM 678 N N . TYR A 1 84 ? 6.331 2.336 -4.405 1.00 84.12 84 TYR A N 1
ATOM 679 C CA . TYR A 1 84 ? 6.259 1.926 -5.801 1.00 84.12 84 TYR A CA 1
ATOM 680 C C . TYR A 1 84 ? 7.630 1.541 -6.355 1.00 84.12 84 TYR A C 1
ATOM 682 O O . TYR A 1 84 ? 8.653 2.112 -5.985 1.00 84.12 84 TYR A O 1
ATOM 690 N N . CYS A 1 85 ? 7.639 0.608 -7.305 1.00 80.75 85 CYS A N 1
ATOM 691 C CA . CYS A 1 85 ? 8.775 0.395 -8.196 1.00 80.75 85 CYS A CA 1
ATOM 692 C C . CYS A 1 85 ? 8.436 1.007 -9.561 1.00 80.75 85 CYS A C 1
ATOM 694 O O . CYS A 1 85 ? 7.521 0.533 -10.240 1.00 80.75 85 CYS A O 1
ATOM 696 N N . ILE A 1 86 ? 9.147 2.080 -9.915 1.00 71.88 86 ILE A N 1
ATOM 697 C CA . ILE A 1 86 ? 9.005 2.796 -11.188 1.00 71.88 86 ILE A CA 1
ATOM 698 C C . ILE A 1 86 ? 9.860 2.080 -12.236 1.00 71.88 86 ILE A C 1
ATOM 700 O O . ILE A 1 86 ? 11.000 1.716 -11.950 1.00 71.88 86 ILE A O 1
ATOM 704 N N . GLY A 1 87 ? 9.325 1.880 -13.443 1.00 62.59 87 GLY A N 1
ATOM 705 C CA . GLY A 1 87 ? 10.106 1.319 -14.553 1.00 62.59 87 GLY A CA 1
ATOM 706 C C . GLY A 1 87 ? 9.373 0.334 -15.457 1.00 62.59 87 GLY A C 1
ATOM 707 O O . GLY A 1 87 ? 10.021 -0.337 -16.257 1.00 62.59 87 GLY A O 1
ATOM 708 N N . LEU A 1 88 ? 8.046 0.227 -15.364 1.00 55.41 88 LEU A N 1
ATOM 709 C CA . LEU A 1 88 ? 7.284 -0.571 -16.319 1.00 55.41 88 LEU A CA 1
ATOM 710 C C . LEU A 1 88 ? 7.023 0.284 -17.564 1.00 55.41 88 LEU A C 1
ATOM 712 O O . LEU A 1 88 ? 6.064 1.048 -17.619 1.00 55.41 88 LEU A O 1
ATOM 716 N N . ARG A 1 89 ? 7.920 0.184 -18.552 1.00 51.34 89 ARG A N 1
ATOM 717 C CA . ARG A 1 89 ? 7.586 0.561 -19.930 1.00 51.34 89 ARG A CA 1
ATOM 718 C C . ARG A 1 89 ? 6.616 -0.496 -20.457 1.00 51.34 89 ARG A C 1
ATOM 720 O O . ARG A 1 89 ? 6.916 -1.683 -20.328 1.00 51.34 89 ARG A O 1
ATOM 727 N N . GLN A 1 90 ? 5.457 -0.061 -20.949 1.00 52.69 90 GLN A N 1
ATOM 728 C CA . GLN A 1 90 ? 4.583 -0.922 -21.748 1.00 52.69 90 GLN A CA 1
ATOM 729 C C . GLN A 1 90 ? 5.255 -1.249 -23.080 1.00 52.69 90 GLN A C 1
ATOM 731 O O . GLN A 1 90 ? 5.978 -0.364 -23.597 1.00 52.69 90 GLN A O 1
#

Radius of gyration: 15.04 Å; chains: 1; bounding box: 39×26×39 Å

Foldseek 3Di:
DCVPVVVVLVVCCLVVVCLPDPPPVFKHWDQKDWDWDDDPPDTDIDIDGQQDWDADPPDRWIWGFNTWMWGQDPVRDIDIDTDTDTDDDD

pLDDT: mean 74.99, std 13.23, range [47.0, 91.0]

Organism: NCBI:txid1117311

Sequence (90 aa):
ANYGAFLQDLYRAIILDSKATILNKNLEFYGSIANTVLKGNQVHRLKLHAGDIVELEEGIAYARIKSIFWHQANNSQYYGYFFYCIGLRQ

Secondary structure (DSSP, 8-state):
--HHHHHHHHHHHHHS---S---BTTEEEESEEEEEEEETTEEEEEEEETT-EEEETTTTEEEEEEEEEEEE-TTS-EEEEEEEEEEE--